Protein AF-A0A059F4Y9-F1 (afdb_monomer_lite)

Organism: NCBI:txid1288291

Structure (mmCIF, N/CA/C/O backbone):
data_AF-A0A059F4Y9-F1
#
_entry.id   AF-A0A059F4Y9-F1
#
loop_
_atom_site.group_PDB
_atom_site.id
_atom_site.type_symbol
_atom_site.label_atom_id
_atom_site.label_alt_id
_atom_site.label_comp_id
_atom_site.label_asym_id
_atom_site.label_entity_id
_atom_site.label_seq_id
_atom_site.pdbx_PDB_ins_code
_atom_site.Cartn_x
_atom_site.Cartn_y
_atom_site.Cartn_z
_atom_site.occupancy
_atom_site.B_iso_or_equiv
_atom_site.auth_seq_id
_atom_site.auth_comp_id
_atom_site.auth_asym_id
_atom_site.auth_atom_id
_atom_site.pdbx_PDB_model_num
ATOM 1 N N . MET A 1 1 ? -4.610 17.061 14.589 1.00 60.91 1 MET A N 1
ATOM 2 C CA . MET A 1 1 ? -5.124 16.563 13.295 1.00 60.91 1 MET A CA 1
ATOM 3 C C . MET A 1 1 ? -5.756 15.207 13.533 1.00 60.91 1 MET A C 1
ATOM 5 O O . MET A 1 1 ? -5.157 14.417 14.256 1.00 60.91 1 MET A O 1
ATOM 9 N N . ASP A 1 2 ? -6.929 14.941 12.962 1.00 84.44 2 ASP A N 1
ATOM 10 C CA . ASP A 1 2 ? -7.570 13.631 13.098 1.00 84.44 2 ASP A CA 1
ATOM 11 C C . ASP A 1 2 ? -6.689 12.531 12.478 1.00 84.44 2 ASP A C 1
ATOM 13 O O . ASP A 1 2 ? -6.184 12.725 11.365 1.00 84.44 2 ASP A O 1
ATOM 17 N N . PRO A 1 3 ? -6.507 11.369 13.144 1.00 85.88 3 PRO A N 1
ATOM 18 C CA . PRO A 1 3 ? -5.683 10.271 12.625 1.00 85.88 3 PRO A CA 1
ATOM 19 C C . PRO A 1 3 ? -6.089 9.831 11.215 1.00 85.88 3 PRO A C 1
ATOM 21 O O . PRO A 1 3 ? -5.249 9.441 10.412 1.00 85.88 3 PRO A O 1
ATOM 24 N N . PHE A 1 4 ? -7.374 9.955 10.886 1.00 88.44 4 PHE A N 1
ATOM 25 C CA . PHE A 1 4 ? -7.907 9.651 9.563 1.00 88.44 4 PHE A CA 1
ATOM 26 C C . PHE A 1 4 ? -7.429 10.628 8.476 1.00 88.44 4 PHE A C 1
ATOM 28 O O . PHE A 1 4 ? -7.087 10.208 7.374 1.00 88.44 4 PHE A O 1
ATOM 35 N N . SER A 1 5 ? -7.320 11.921 8.787 1.00 89.81 5 SER A N 1
ATOM 36 C CA . SER A 1 5 ? -6.781 12.917 7.852 1.00 89.81 5 SER A CA 1
ATOM 37 C C . SER A 1 5 ? -5.300 12.674 7.568 1.00 89.81 5 SER A C 1
ATOM 39 O O . SER A 1 5 ? -4.868 12.770 6.423 1.00 89.81 5 SER A O 1
ATOM 41 N N . ILE A 1 6 ? -4.532 12.285 8.591 1.00 92.00 6 ILE A N 1
ATOM 42 C CA . ILE A 1 6 ? -3.125 11.892 8.431 1.00 92.00 6 ILE A CA 1
ATOM 43 C C . ILE A 1 6 ? -3.023 10.614 7.583 1.00 92.00 6 ILE A C 1
ATOM 45 O O . ILE A 1 6 ? -2.211 10.557 6.663 1.00 92.00 6 ILE A O 1
ATOM 49 N N . PHE A 1 7 ? -3.890 9.625 7.821 1.00 93.06 7 PHE A N 1
ATOM 50 C CA . PHE A 1 7 ? -3.972 8.412 7.000 1.00 93.06 7 PHE A CA 1
ATOM 51 C C . PHE A 1 7 ? -4.243 8.718 5.518 1.00 93.06 7 PHE A C 1
ATOM 53 O O . PHE A 1 7 ? -3.606 8.117 4.653 1.00 93.06 7 PHE A O 1
ATOM 60 N N . ASN A 1 8 ? -5.130 9.671 5.211 1.00 93.00 8 ASN A N 1
ATOM 61 C CA . ASN A 1 8 ? -5.395 10.090 3.831 1.00 93.00 8 ASN A CA 1
ATOM 62 C C . ASN A 1 8 ? -4.144 10.678 3.162 1.00 93.00 8 ASN A C 1
ATOM 64 O O . ASN A 1 8 ? -3.842 10.333 2.022 1.00 93.00 8 ASN A O 1
ATOM 68 N N . ILE A 1 9 ? -3.391 11.519 3.879 1.00 93.94 9 ILE A N 1
ATOM 69 C CA . ILE A 1 9 ? -2.141 12.108 3.374 1.00 93.94 9 ILE A CA 1
ATOM 70 C C . ILE A 1 9 ? -1.097 11.015 3.115 1.00 93.94 9 ILE A C 1
ATOM 72 O O . ILE A 1 9 ? -0.477 11.003 2.053 1.00 93.94 9 ILE A O 1
ATOM 76 N N . ILE A 1 10 ? -0.931 10.072 4.048 1.00 93.81 10 ILE A N 1
ATOM 77 C CA . ILE A 1 10 ? 0.009 8.950 3.901 1.00 93.81 10 ILE A CA 1
ATOM 78 C C . ILE A 1 10 ? -0.393 8.059 2.716 1.00 93.81 10 ILE A C 1
ATOM 80 O O . ILE A 1 10 ? 0.448 7.739 1.877 1.00 93.81 10 ILE A O 1
ATOM 84 N N . SER A 1 11 ? -1.678 7.712 2.602 1.00 94.00 11 SER A N 1
ATOM 85 C CA . SER A 1 11 ? -2.202 6.877 1.511 1.00 94.00 11 SER A CA 1
ATOM 86 C C . SER A 1 11 ? -2.013 7.545 0.148 1.00 94.00 11 SER A C 1
ATOM 88 O O . SER A 1 11 ? -1.610 6.895 -0.817 1.00 94.00 11 SER A O 1
ATOM 90 N N . PHE A 1 12 ? -2.252 8.856 0.069 1.00 94.25 12 PHE A N 1
ATOM 91 C CA . PHE A 1 12 ? -2.003 9.636 -1.139 1.00 94.25 12 PHE A CA 1
ATOM 92 C C . PHE A 1 12 ? -0.513 9.659 -1.496 1.00 94.25 12 PHE A C 1
ATOM 94 O O . PHE A 1 12 ? -0.154 9.370 -2.637 1.00 94.25 12 PHE A O 1
ATOM 101 N N . ALA A 1 13 ? 0.362 9.932 -0.522 1.00 93.19 13 ALA A N 1
ATOM 102 C CA . ALA A 1 13 ? 1.808 9.929 -0.728 1.00 93.19 13 ALA A CA 1
ATOM 103 C C . ALA A 1 13 ? 2.308 8.564 -1.228 1.00 93.19 13 ALA A C 1
ATOM 105 O O . ALA A 1 13 ? 3.101 8.510 -2.166 1.00 93.19 13 ALA A O 1
ATOM 106 N N . LYS A 1 14 ? 1.789 7.459 -0.674 1.00 92.88 14 LYS A N 1
ATOM 107 C CA . LYS A 1 14 ? 2.097 6.088 -1.107 1.00 92.88 14 LYS A CA 1
ATOM 108 C C . LYS A 1 14 ? 1.789 5.881 -2.594 1.00 92.88 14 LYS A C 1
ATOM 110 O O . LYS A 1 14 ? 2.662 5.459 -3.353 1.00 92.88 14 LYS A O 1
ATOM 115 N N . ILE A 1 15 ? 0.566 6.211 -3.016 1.00 93.00 15 ILE A N 1
ATOM 116 C CA . ILE A 1 15 ? 0.116 6.057 -4.410 1.00 93.00 15 ILE A CA 1
ATOM 117 C C . ILE A 1 15 ? 0.906 6.982 -5.345 1.00 93.00 15 ILE A C 1
ATOM 119 O O . ILE A 1 15 ? 1.307 6.576 -6.438 1.00 93.00 15 ILE A O 1
ATOM 123 N N . PHE A 1 16 ? 1.177 8.213 -4.912 1.00 93.00 16 PHE A N 1
ATOM 124 C CA . PHE A 1 16 ? 1.958 9.176 -5.679 1.00 93.00 16 PHE A CA 1
ATOM 125 C C . PHE A 1 16 ? 3.392 8.686 -5.920 1.00 93.00 16 PHE A C 1
ATOM 127 O O . PHE A 1 16 ? 3.856 8.663 -7.062 1.00 93.00 16 PHE A O 1
ATOM 134 N N . CYS A 1 17 ? 4.079 8.223 -4.870 1.00 91.69 17 CYS A N 1
ATOM 135 C CA . CYS A 1 17 ? 5.423 7.658 -4.978 1.00 91.69 17 CYS A CA 1
ATOM 136 C C . CYS A 1 17 ? 5.456 6.438 -5.907 1.00 91.69 17 CYS A C 1
ATOM 138 O O . CYS A 1 17 ? 6.372 6.319 -6.723 1.00 91.69 17 CYS A O 1
ATOM 140 N N . TYR A 1 18 ? 4.446 5.565 -5.841 1.00 91.94 18 TYR A N 1
ATOM 141 C CA . TYR A 1 18 ? 4.369 4.416 -6.741 1.00 91.94 18 TYR A CA 1
ATOM 142 C C . TYR A 1 18 ? 4.144 4.822 -8.200 1.00 91.94 18 TYR A C 1
ATOM 144 O O . TYR A 1 18 ? 4.812 4.315 -9.096 1.00 91.94 18 TYR A O 1
ATOM 152 N N . THR A 1 19 ? 3.272 5.800 -8.449 1.00 92.25 19 THR A N 1
ATOM 153 C CA . THR A 1 19 ? 3.048 6.345 -9.798 1.00 92.25 19 THR A CA 1
ATOM 154 C C . THR A 1 19 ? 4.330 6.949 -10.380 1.00 92.25 19 THR A C 1
ATOM 156 O O . THR A 1 19 ? 4.624 6.765 -11.561 1.00 92.25 19 THR A O 1
ATOM 159 N N . MET A 1 20 ? 5.143 7.620 -9.556 1.00 90.75 20 MET A N 1
ATOM 160 C CA . MET A 1 20 ? 6.457 8.117 -9.978 1.00 90.75 20 MET A CA 1
ATOM 161 C C . MET A 1 20 ? 7.425 6.982 -10.329 1.00 90.75 20 MET A C 1
ATOM 163 O O . MET A 1 20 ? 8.147 7.087 -11.321 1.00 90.75 20 MET A O 1
ATOM 167 N N . HIS A 1 21 ? 7.412 5.882 -9.569 1.00 90.44 21 HIS A N 1
ATOM 168 C CA . HIS A 1 21 ? 8.179 4.682 -9.906 1.00 90.44 21 HIS A CA 1
ATOM 169 C C . HIS A 1 21 ? 7.732 4.077 -11.248 1.00 90.44 21 HIS A C 1
ATOM 171 O O . HIS A 1 21 ? 8.579 3.802 -12.094 1.00 90.44 21 HIS A O 1
ATOM 177 N N . ILE A 1 22 ? 6.423 3.946 -11.486 1.00 90.62 22 ILE A N 1
ATOM 178 C CA . ILE A 1 22 ? 5.869 3.466 -12.765 1.00 90.62 22 ILE A CA 1
ATOM 179 C C . ILE A 1 22 ? 6.325 4.358 -13.920 1.00 90.62 22 ILE A C 1
ATOM 181 O O . ILE A 1 22 ? 6.844 3.860 -14.917 1.00 90.62 22 ILE A O 1
ATOM 185 N N . LYS A 1 23 ? 6.197 5.682 -13.771 1.00 91.12 23 LYS A N 1
ATOM 186 C CA . LYS A 1 23 ? 6.627 6.648 -14.789 1.00 91.12 23 LYS A CA 1
ATOM 187 C C . LYS A 1 23 ? 8.110 6.487 -15.129 1.00 91.12 23 LYS A C 1
ATOM 189 O O . LYS A 1 23 ? 8.467 6.514 -16.306 1.00 91.12 23 LYS A O 1
ATOM 194 N N . ALA A 1 24 ? 8.965 6.310 -14.121 1.00 88.06 24 ALA A N 1
ATOM 195 C CA . ALA A 1 24 ? 10.393 6.078 -14.327 1.00 88.06 24 ALA A CA 1
ATOM 196 C C . ALA A 1 24 ? 10.656 4.761 -15.074 1.00 88.06 24 ALA A C 1
ATOM 198 O O . ALA A 1 24 ? 11.447 4.743 -16.016 1.00 88.06 24 ALA A O 1
ATOM 199 N N . THR A 1 25 ? 9.952 3.686 -14.712 1.00 87.62 25 THR A N 1
ATOM 200 C CA . THR A 1 25 ? 10.101 2.390 -15.380 1.00 87.62 25 THR A CA 1
ATOM 201 C C . THR A 1 25 ? 9.643 2.437 -16.838 1.00 87.62 25 THR A C 1
ATOM 203 O O . THR A 1 25 ? 10.388 2.002 -17.711 1.00 87.62 25 THR A O 1
ATOM 206 N N . ILE A 1 26 ? 8.482 3.027 -17.136 1.00 88.25 26 ILE A N 1
ATOM 207 C CA . ILE A 1 26 ? 7.994 3.175 -18.520 1.00 88.25 26 ILE A CA 1
ATOM 208 C C . ILE A 1 26 ? 8.956 4.042 -19.340 1.00 88.25 26 ILE A C 1
ATOM 210 O O . ILE A 1 26 ? 9.319 3.684 -20.459 1.00 88.25 26 ILE A O 1
ATOM 214 N N . SER A 1 27 ? 9.421 5.165 -18.777 1.00 87.81 27 SER A N 1
ATOM 215 C CA . SER A 1 27 ? 10.369 6.045 -19.467 1.00 87.81 27 SER A CA 1
ATOM 216 C C . SER A 1 27 ? 11.673 5.330 -19.812 1.00 87.81 27 SER A C 1
ATOM 218 O O . SER A 1 27 ? 12.254 5.622 -20.850 1.00 87.81 27 SER A O 1
ATOM 220 N N . TYR A 1 28 ? 12.140 4.404 -18.975 1.00 86.56 28 TYR A N 1
ATOM 221 C CA . TYR A 1 28 ? 13.337 3.618 -19.260 1.00 86.56 28 TYR A CA 1
ATOM 222 C C . TYR A 1 28 ? 13.165 2.700 -20.469 1.00 86.56 28 TYR A C 1
ATOM 224 O O . TYR A 1 28 ? 14.013 2.706 -21.358 1.00 86.56 28 TYR A O 1
ATOM 232 N N . TYR A 1 29 ? 12.065 1.947 -20.529 1.00 86.50 29 TYR A N 1
ATOM 233 C CA . TYR A 1 29 ? 11.780 1.078 -21.672 1.00 86.50 29 TYR A CA 1
ATOM 234 C C . TYR A 1 29 ? 11.628 1.892 -22.963 1.00 86.50 29 TYR A C 1
ATOM 236 O O . TYR A 1 29 ? 12.287 1.584 -23.958 1.00 86.50 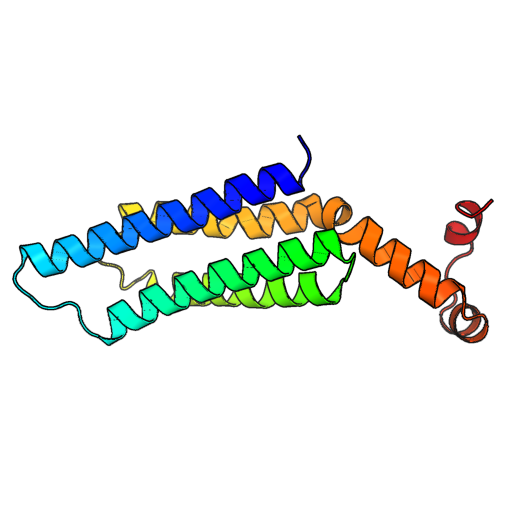29 TYR A O 1
ATOM 244 N N . ASN A 1 30 ? 10.893 3.008 -22.904 1.00 86.06 30 ASN A N 1
ATOM 245 C CA . ASN A 1 30 ? 10.735 3.918 -24.039 1.00 86.06 30 ASN A CA 1
ATOM 246 C C . ASN A 1 30 ? 12.070 4.513 -24.513 1.00 86.06 30 ASN A C 1
ATOM 248 O O . ASN A 1 30 ? 12.326 4.541 -25.713 1.00 86.06 30 ASN A O 1
ATOM 252 N N . ASN A 1 31 ? 12.939 4.951 -23.595 1.00 87.56 31 ASN A N 1
ATOM 253 C CA . ASN A 1 31 ? 14.247 5.521 -23.943 1.00 87.56 31 ASN A CA 1
ATOM 254 C C . ASN A 1 31 ? 15.191 4.488 -24.573 1.00 87.56 31 ASN A C 1
ATOM 256 O O . ASN A 1 31 ? 16.040 4.853 -25.381 1.00 87.56 31 ASN A O 1
ATOM 260 N N . ASN A 1 32 ? 15.031 3.210 -24.229 1.00 86.12 32 ASN A N 1
ATOM 261 C CA . ASN A 1 32 ? 15.779 2.115 -24.844 1.00 86.12 32 ASN A CA 1
ATOM 262 C C . ASN A 1 32 ? 15.142 1.620 -26.155 1.00 86.12 32 ASN A C 1
ATOM 264 O O . ASN A 1 32 ? 15.691 0.722 -26.788 1.00 86.12 32 ASN A O 1
ATOM 268 N N . GLY A 1 33 ? 13.990 2.170 -26.559 1.00 83.56 33 GLY A N 1
ATOM 269 C CA . GLY A 1 33 ? 13.251 1.739 -27.748 1.00 83.56 33 GLY A CA 1
ATOM 270 C C . GLY A 1 33 ? 12.643 0.337 -27.629 1.00 83.56 33 GLY A C 1
ATOM 271 O O . GLY A 1 33 ? 12.354 -0.288 -28.647 1.00 83.56 33 GLY A O 1
ATOM 272 N N . ILE A 1 34 ? 12.471 -0.175 -26.406 1.00 86.56 34 ILE A N 1
ATOM 273 C CA . ILE A 1 34 ? 11.935 -1.515 -26.137 1.00 86.56 34 ILE A CA 1
ATOM 274 C C . ILE A 1 34 ? 10.514 -1.365 -25.594 1.00 86.56 34 ILE A C 1
ATOM 276 O O . ILE A 1 34 ? 10.254 -0.511 -24.749 1.00 86.56 34 ILE A O 1
ATOM 280 N N . PHE A 1 35 ? 9.592 -2.217 -26.040 1.00 82.06 35 PHE A N 1
ATOM 281 C CA . PHE A 1 35 ? 8.264 -2.293 -25.436 1.00 82.06 35 PHE A CA 1
ATOM 282 C C . PHE A 1 35 ? 8.352 -2.778 -23.986 1.00 82.06 35 PHE A C 1
ATOM 284 O O . PHE A 1 35 ? 9.106 -3.702 -23.667 1.00 82.06 35 PHE A O 1
ATOM 291 N N . THR A 1 36 ? 7.554 -2.181 -23.105 1.00 82.06 36 THR A N 1
ATOM 292 C CA . THR A 1 36 ? 7.380 -2.687 -21.744 1.00 82.06 36 THR A CA 1
ATOM 293 C C . THR A 1 36 ? 6.860 -4.128 -21.797 1.00 82.06 36 THR A C 1
ATOM 295 O O . THR A 1 36 ? 5.922 -4.428 -22.542 1.00 82.06 36 THR A O 1
ATOM 298 N N . PRO A 1 37 ? 7.454 -5.068 -21.040 1.00 85.62 37 PRO A N 1
ATOM 299 C CA . PRO A 1 37 ? 6.915 -6.417 -20.964 1.00 85.62 37 PRO A CA 1
ATOM 300 C C . PRO A 1 37 ? 5.494 -6.385 -20.387 1.00 85.62 37 PRO A C 1
ATOM 302 O O . PRO A 1 37 ? 5.280 -5.834 -19.311 1.00 85.62 37 PRO A O 1
ATOM 305 N N . ILE A 1 38 ? 4.538 -7.042 -21.050 1.00 86.19 38 ILE A N 1
ATOM 306 C CA . ILE A 1 38 ? 3.108 -7.036 -20.668 1.00 86.19 38 ILE A CA 1
ATOM 307 C C . ILE A 1 38 ? 2.899 -7.429 -19.196 1.00 86.19 38 ILE A C 1
ATOM 309 O O . ILE A 1 38 ? 2.075 -6.842 -18.499 1.00 86.19 38 ILE A O 1
ATOM 313 N N . MET A 1 39 ? 3.673 -8.402 -18.704 1.00 87.06 39 MET A N 1
ATOM 314 C CA . MET A 1 39 ? 3.607 -8.843 -17.306 1.00 87.06 39 MET A CA 1
ATOM 315 C C . MET A 1 39 ? 4.007 -7.746 -16.312 1.00 87.06 39 MET A C 1
ATOM 317 O O . MET A 1 39 ? 3.449 -7.685 -15.221 1.00 87.06 39 MET A O 1
ATOM 321 N N . VAL A 1 40 ? 4.951 -6.877 -16.682 1.00 85.06 40 VAL A N 1
ATOM 322 C CA . VAL A 1 40 ? 5.396 -5.755 -15.844 1.00 85.06 40 VAL A CA 1
ATOM 323 C C . VAL A 1 40 ? 4.298 -4.698 -15.761 1.00 85.06 40 VAL A C 1
ATOM 325 O O . VAL A 1 40 ? 3.980 -4.241 -14.666 1.00 85.06 40 VAL A O 1
ATOM 328 N N . ASP A 1 41 ? 3.665 -4.368 -16.888 1.00 85.94 41 ASP A N 1
ATOM 329 C CA . ASP A 1 41 ? 2.564 -3.402 -16.915 1.00 85.94 41 ASP A CA 1
ATOM 330 C C . ASP A 1 41 ? 1.361 -3.911 -16.115 1.00 85.94 41 ASP A C 1
ATOM 332 O O . ASP A 1 41 ? 0.834 -3.199 -15.258 1.00 85.94 41 ASP A O 1
ATOM 336 N N . TYR A 1 42 ? 0.961 -5.169 -16.331 1.00 89.38 42 TYR A N 1
ATOM 337 C CA . TYR A 1 42 ? -0.149 -5.779 -15.598 1.00 89.38 42 TYR A CA 1
ATOM 338 C C . TYR A 1 42 ? 0.089 -5.756 -14.085 1.00 89.38 42 TYR A C 1
ATOM 340 O O . TYR A 1 42 ? -0.801 -5.397 -13.315 1.00 89.38 42 TYR A O 1
ATOM 348 N N . ASP A 1 43 ? 1.309 -6.074 -13.657 1.00 87.62 43 ASP A N 1
ATOM 349 C CA . ASP A 1 43 ? 1.689 -6.053 -12.251 1.00 87.62 43 ASP A CA 1
ATOM 350 C C . ASP A 1 43 ? 1.659 -4.641 -11.638 1.00 87.62 43 ASP A C 1
ATOM 352 O O . ASP A 1 43 ? 1.186 -4.454 -10.514 1.00 87.62 43 ASP A O 1
ATOM 356 N N . MET A 1 44 ? 2.100 -3.621 -12.380 1.00 89.94 44 MET A N 1
ATOM 357 C CA . MET A 1 44 ? 2.002 -2.224 -11.942 1.00 89.94 44 MET A CA 1
ATOM 358 C C . MET A 1 44 ? 0.546 -1.798 -11.723 1.00 89.94 44 MET A C 1
ATOM 360 O O . MET A 1 44 ? 0.217 -1.227 -10.677 1.00 89.94 44 MET A O 1
ATOM 364 N N . TYR A 1 45 ? -0.345 -2.113 -12.667 1.00 90.94 45 TYR A N 1
ATOM 365 C CA . TYR A 1 45 ? -1.773 -1.813 -12.537 1.00 90.94 45 TYR A CA 1
ATOM 366 C C . TYR A 1 45 ? -2.426 -2.576 -11.383 1.00 90.94 45 TYR A C 1
ATOM 368 O O . TYR A 1 45 ? -3.219 -2.007 -10.631 1.00 90.94 45 TYR A O 1
ATOM 376 N N . LEU A 1 46 ? -2.066 -3.845 -11.204 1.00 92.06 46 LEU A N 1
ATOM 377 C CA . LEU A 1 46 ? -2.610 -4.700 -10.156 1.00 92.06 46 LEU A CA 1
ATOM 378 C C . 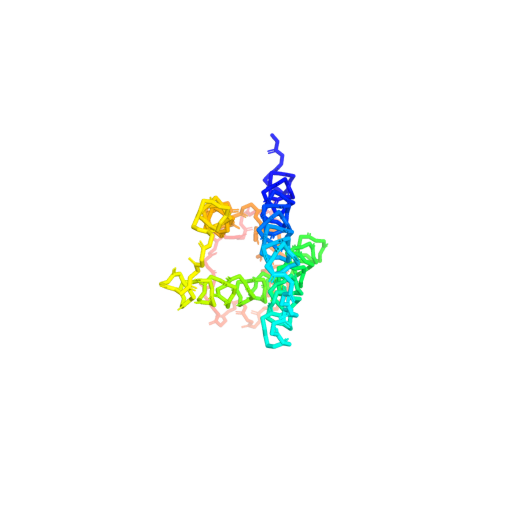LEU A 1 46 ? -2.187 -4.227 -8.753 1.00 92.06 46 LEU A C 1
ATOM 380 O O . LEU A 1 46 ? -3.013 -4.196 -7.840 1.00 92.06 46 LEU A O 1
ATOM 384 N N . ASN A 1 47 ? -0.950 -3.749 -8.584 1.00 91.50 47 ASN A N 1
ATOM 385 C CA . ASN A 1 47 ? -0.512 -3.134 -7.326 1.00 91.50 47 ASN A CA 1
ATOM 386 C C . ASN A 1 47 ? -1.224 -1.802 -7.041 1.00 91.50 47 ASN A C 1
ATOM 388 O O . ASN A 1 47 ? -1.617 -1.561 -5.897 1.00 91.50 47 ASN A O 1
ATOM 392 N N . ILE A 1 48 ? -1.442 -0.950 -8.053 1.00 93.00 48 ILE A N 1
ATOM 393 C CA . ILE A 1 48 ? -2.278 0.256 -7.896 1.00 93.00 48 ILE A CA 1
ATOM 394 C C . ILE A 1 48 ? -3.681 -0.136 -7.429 1.00 93.00 48 ILE A C 1
ATOM 396 O O . ILE A 1 48 ? -4.190 0.435 -6.464 1.00 93.00 48 ILE A O 1
ATOM 400 N N . PHE A 1 49 ? -4.288 -1.127 -8.083 1.00 93.94 49 PHE A N 1
ATOM 401 C CA . PHE A 1 49 ? -5.622 -1.605 -7.744 1.00 93.94 49 PHE A CA 1
ATOM 402 C C . PHE A 1 49 ? -5.703 -2.057 -6.281 1.00 93.94 49 PHE A C 1
ATOM 404 O O . PHE A 1 49 ? -6.582 -1.592 -5.561 1.00 93.94 49 PHE A O 1
ATOM 411 N N . PHE A 1 50 ? -4.753 -2.867 -5.803 1.00 93.50 50 PHE A N 1
ATOM 412 C CA . PHE A 1 50 ? -4.715 -3.296 -4.399 1.00 93.50 50 PHE A CA 1
ATOM 413 C C . PHE A 1 50 ? -4.537 -2.150 -3.402 1.00 93.50 50 PHE A C 1
ATOM 415 O O . PHE A 1 50 ? -5.142 -2.162 -2.328 1.00 93.50 50 PHE A O 1
ATOM 422 N N . MET A 1 51 ? -3.745 -1.132 -3.745 1.00 93.56 51 MET A N 1
ATOM 423 C CA . MET A 1 51 ? -3.606 0.053 -2.898 1.00 93.56 51 MET A CA 1
ATOM 424 C C . MET A 1 51 ? -4.912 0.846 -2.803 1.00 93.56 51 MET A C 1
ATOM 426 O O . MET A 1 51 ? -5.284 1.268 -1.705 1.00 93.56 51 MET A O 1
ATOM 430 N N . PHE A 1 52 ? -5.626 1.015 -3.919 1.00 94.38 52 PHE A N 1
ATOM 431 C CA . PHE A 1 52 ? -6.924 1.689 -3.941 1.00 94.38 52 PHE A CA 1
ATOM 432 C C . PHE A 1 52 ? -8.012 0.888 -3.229 1.00 94.38 52 PHE A C 1
ATOM 434 O O . PHE A 1 52 ? -8.772 1.468 -2.455 1.00 94.38 52 PHE A O 1
ATOM 441 N N . THR A 1 53 ? -8.092 -0.428 -3.435 1.00 94.88 53 THR A N 1
ATOM 442 C CA . THR A 1 53 ? -9.082 -1.258 -2.736 1.00 94.88 53 THR A CA 1
ATOM 443 C C . THR A 1 53 ? -8.837 -1.250 -1.234 1.00 94.88 53 THR A C 1
ATOM 445 O O . THR 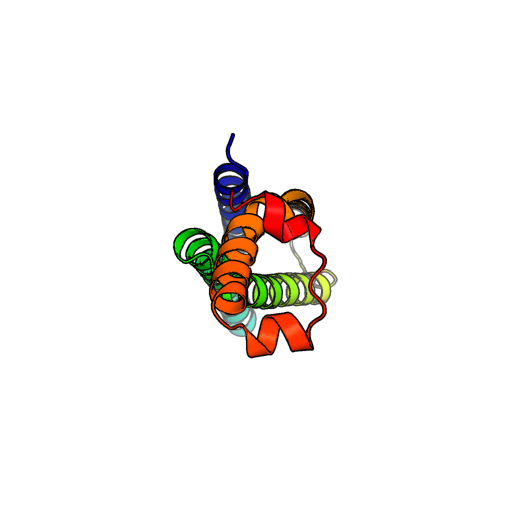A 1 53 ? -9.783 -1.045 -0.475 1.00 94.88 53 THR A O 1
ATOM 448 N N . GLY A 1 54 ? -7.580 -1.373 -0.792 1.00 93.62 54 GLY A N 1
ATOM 449 C CA . GLY A 1 54 ? -7.210 -1.215 0.614 1.00 93.62 54 GLY A CA 1
ATOM 450 C C . GLY A 1 54 ? -7.691 0.126 1.174 1.00 93.62 54 GLY A C 1
ATOM 451 O O . GLY A 1 54 ? -8.418 0.158 2.169 1.00 93.62 54 GLY A O 1
ATOM 452 N N . TYR A 1 55 ? -7.375 1.229 0.493 1.00 94.31 55 TYR A N 1
ATOM 453 C CA . TYR A 1 55 ? -7.831 2.566 0.880 1.00 94.31 55 TYR A CA 1
ATOM 454 C C . TYR A 1 55 ? -9.362 2.660 1.011 1.00 94.31 55 TYR A C 1
ATOM 456 O O . TYR A 1 55 ? -9.866 3.115 2.039 1.00 94.31 55 TYR A O 1
ATOM 464 N N . ILE A 1 56 ? -10.111 2.158 0.022 1.00 94.31 56 ILE A N 1
ATOM 465 C CA . ILE A 1 56 ? -11.583 2.140 0.032 1.00 94.31 56 ILE A CA 1
ATOM 466 C C . ILE A 1 56 ? -12.122 1.344 1.226 1.00 94.31 56 ILE A C 1
ATOM 468 O O . ILE A 1 56 ? -13.070 1.783 1.877 1.00 94.31 56 ILE A O 1
ATOM 472 N N . PHE A 1 57 ? -11.526 0.197 1.562 1.00 94.06 57 PHE A N 1
ATOM 473 C CA . PHE A 1 57 ? -11.941 -0.570 2.738 1.00 94.06 57 PHE A CA 1
ATOM 474 C C . PHE A 1 57 ? -11.693 0.188 4.041 1.00 94.06 57 PHE A C 1
ATOM 476 O O . PHE A 1 57 ? -12.554 0.175 4.922 1.00 94.06 57 PHE A O 1
ATOM 483 N N . MET A 1 58 ? -10.581 0.913 4.156 1.00 91.38 58 MET A N 1
ATOM 484 C CA . MET A 1 58 ? -10.324 1.739 5.335 1.00 91.38 58 MET A CA 1
ATOM 485 C C . MET A 1 58 ? -11.317 2.906 5.448 1.00 91.38 58 MET A C 1
ATOM 487 O O . MET A 1 58 ? -11.865 3.146 6.528 1.00 91.38 58 MET A O 1
ATOM 491 N N . LEU A 1 59 ? -11.625 3.581 4.333 1.00 91.44 59 LEU A N 1
ATOM 492 C CA . LEU A 1 59 ? -12.669 4.610 4.276 1.00 91.44 59 LEU A CA 1
ATOM 493 C C . LEU A 1 59 ? -14.030 4.052 4.706 1.00 91.44 59 LEU A C 1
ATOM 495 O O . LEU A 1 59 ? -14.690 4.607 5.585 1.00 91.44 59 LEU A O 1
ATOM 499 N N . ASN A 1 60 ? -14.431 2.922 4.123 1.00 89.88 60 ASN A N 1
ATOM 500 C CA . ASN A 1 60 ? -15.696 2.273 4.443 1.00 89.88 60 ASN A CA 1
ATOM 501 C C . ASN A 1 60 ? -15.745 1.843 5.907 1.00 89.88 60 ASN A C 1
ATOM 503 O O . ASN A 1 60 ? -16.786 1.984 6.545 1.00 89.88 60 ASN A O 1
ATOM 507 N N . SER A 1 61 ? -14.638 1.362 6.475 1.00 87.81 61 SER A N 1
ATOM 508 C CA . SER A 1 61 ? -14.577 1.049 7.901 1.00 87.81 61 SER A CA 1
ATOM 509 C C . SER A 1 61 ? -14.824 2.273 8.774 1.00 87.81 61 SER A C 1
ATOM 511 O O . SER A 1 61 ? -15.495 2.160 9.800 1.00 87.81 61 SER A O 1
ATOM 513 N N . TYR A 1 62 ? -14.268 3.422 8.396 1.00 85.62 62 TYR A N 1
ATOM 514 C CA . TYR A 1 62 ? -14.430 4.656 9.151 1.00 85.62 62 TYR A CA 1
ATOM 515 C C . TYR A 1 62 ? -15.868 5.184 9.079 1.00 85.62 62 TYR A C 1
ATOM 517 O O . TYR A 1 62 ? -16.417 5.590 10.099 1.00 85.62 62 TYR A O 1
ATOM 525 N N . LEU A 1 63 ? -16.499 5.117 7.903 1.00 86.38 63 LEU A N 1
ATOM 526 C CA . LEU A 1 63 ? -17.872 5.588 7.688 1.00 86.38 63 LEU A CA 1
ATOM 527 C C . LEU A 1 63 ? -18.928 4.668 8.317 1.00 86.38 63 LEU A C 1
ATOM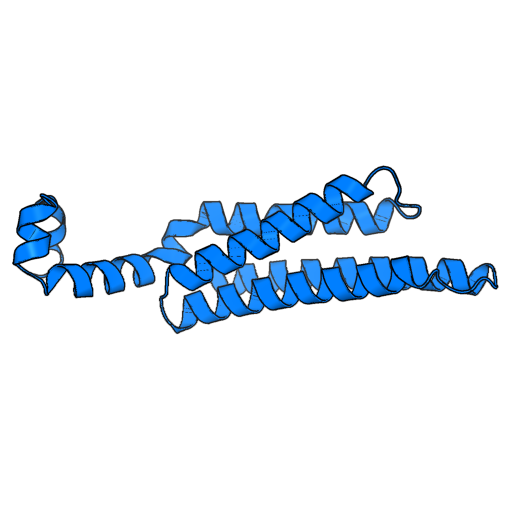 529 O O . LEU A 1 63 ? -19.884 5.142 8.924 1.00 86.38 63 LEU A O 1
ATOM 533 N N . THR A 1 64 ? -18.765 3.351 8.172 1.00 84.94 64 THR A N 1
ATOM 534 C CA . THR A 1 64 ? -19.762 2.354 8.611 1.00 84.94 64 THR A CA 1
ATOM 535 C C . THR A 1 64 ? -19.505 1.801 10.010 1.00 84.94 64 THR A C 1
ATOM 537 O O . THR A 1 64 ? -20.320 1.036 10.525 1.00 84.94 64 THR A O 1
ATOM 540 N N . TYR A 1 65 ? -18.374 2.157 10.626 1.00 81.19 65 TYR A N 1
ATOM 541 C CA . TYR A 1 65 ? -17.917 1.603 11.901 1.00 81.19 65 TYR A CA 1
ATOM 542 C C . TYR A 1 65 ? -17.899 0.064 11.900 1.00 81.19 65 TYR A C 1
ATOM 544 O O . TYR A 1 65 ? -18.312 -0.585 12.860 1.00 81.19 65 TYR A O 1
ATOM 552 N N . SER A 1 66 ? -17.422 -0.536 10.807 1.00 78.06 66 SER A N 1
ATOM 553 C CA . SER A 1 66 ? -17.408 -1.989 10.618 1.00 78.06 66 SER A CA 1
ATOM 554 C C . SER A 1 66 ? -16.004 -2.576 10.746 1.00 78.06 66 SER A C 1
ATOM 556 O O . SER A 1 66 ? -15.140 -2.346 9.904 1.00 78.06 66 SER A O 1
ATOM 558 N N . TYR A 1 67 ? -15.795 -3.425 11.757 1.00 79.50 67 TYR A N 1
ATOM 559 C CA . TYR A 1 67 ? -14.522 -4.129 11.973 1.00 79.50 67 TYR A CA 1
ATOM 560 C C . TYR A 1 67 ? -14.113 -5.022 10.787 1.00 79.50 67 TYR A C 1
ATOM 562 O O . TYR A 1 67 ? -12.929 -5.205 10.516 1.00 79.50 67 TYR A O 1
ATOM 570 N N . TYR A 1 68 ? -15.092 -5.552 10.049 1.00 85.62 68 TYR A N 1
ATOM 571 C CA . TYR A 1 68 ? -14.844 -6.391 8.877 1.00 85.62 68 TYR A CA 1
ATOM 572 C C . TYR A 1 68 ? -14.063 -5.645 7.785 1.00 85.62 68 TYR A C 1
ATOM 574 O O . TYR A 1 68 ? -13.193 -6.216 7.135 1.00 85.62 68 TYR A O 1
ATOM 582 N N . HIS A 1 69 ? -14.324 -4.350 7.609 1.00 88.31 69 HIS A N 1
ATOM 583 C CA . HIS A 1 69 ? -13.651 -3.546 6.591 1.00 88.31 69 HIS A CA 1
ATOM 584 C C . HIS A 1 69 ? -12.198 -3.219 6.974 1.00 88.31 69 HIS A C 1
ATOM 586 O O . HIS A 1 69 ? -11.335 -3.220 6.101 1.00 88.31 69 HIS A O 1
ATOM 592 N N . ILE A 1 70 ? -11.889 -3.060 8.268 1.00 87.75 70 ILE A N 1
ATOM 593 C CA . ILE A 1 70 ? -10.497 -2.990 8.757 1.00 87.75 70 ILE A CA 1
ATOM 594 C C . ILE A 1 70 ? -9.730 -4.286 8.461 1.00 87.75 70 ILE A C 1
ATOM 596 O O . ILE A 1 70 ? -8.574 -4.228 8.048 1.00 87.75 70 ILE A O 1
ATOM 600 N N . LEU A 1 71 ? -10.353 -5.456 8.642 1.00 88.81 71 LEU A N 1
ATOM 601 C CA . LEU A 1 71 ? -9.699 -6.729 8.317 1.00 88.81 71 LEU A CA 1
ATOM 602 C C . LEU A 1 71 ? -9.383 -6.834 6.823 1.00 88.81 71 LEU A C 1
ATOM 604 O O . LEU A 1 71 ? -8.270 -7.205 6.461 1.00 88.81 71 LEU A O 1
ATOM 608 N N . LEU A 1 72 ? -10.333 -6.462 5.959 1.00 93.00 72 LEU A N 1
ATOM 609 C CA . LEU A 1 72 ? -10.104 -6.441 4.513 1.00 93.00 72 LEU A CA 1
ATOM 610 C C . LEU A 1 72 ? -8.981 -5.471 4.132 1.00 93.00 72 LEU A C 1
ATOM 612 O O . LEU A 1 72 ? -8.110 -5.841 3.348 1.00 93.00 72 LEU A O 1
ATOM 616 N N . TYR A 1 73 ? -8.943 -4.276 4.730 1.00 94.12 73 TYR A N 1
ATOM 617 C CA . TYR A 1 73 ? -7.826 -3.342 4.565 1.00 94.12 73 TYR A CA 1
ATOM 618 C C . TYR A 1 73 ? -6.474 -4.010 4.868 1.00 94.12 73 TYR A C 1
ATOM 620 O O . TYR A 1 73 ? -5.568 -3.956 4.036 1.00 94.12 73 TYR A O 1
ATOM 628 N N . LEU A 1 74 ? -6.351 -4.693 6.013 1.00 91.19 74 LEU A N 1
ATOM 629 C CA . LEU A 1 74 ? -5.108 -5.365 6.402 1.00 91.19 74 LEU A CA 1
ATOM 630 C C . LEU A 1 74 ? -4.689 -6.438 5.391 1.00 91.19 74 LEU A C 1
ATOM 632 O O . LEU A 1 74 ? -3.510 -6.517 5.058 1.00 91.19 74 LEU A O 1
ATOM 636 N N . VAL A 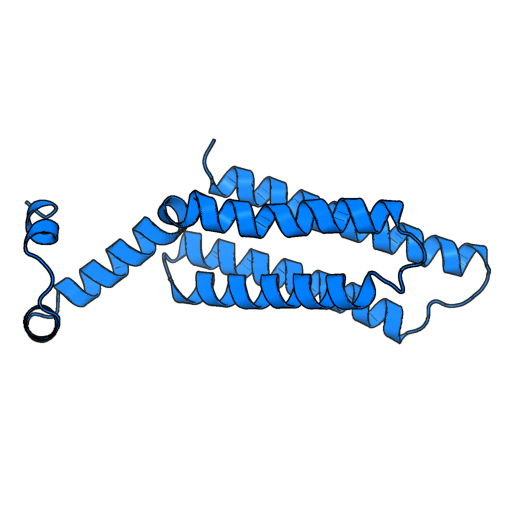1 75 ? -5.634 -7.219 4.856 1.00 94.00 75 VAL A N 1
ATOM 637 C CA . VAL A 1 75 ? -5.346 -8.235 3.828 1.00 94.00 75 VAL A CA 1
ATOM 638 C C . VAL A 1 75 ? -4.729 -7.598 2.582 1.00 94.00 75 VAL A C 1
ATOM 640 O O . VAL A 1 75 ? -3.689 -8.057 2.111 1.00 94.00 75 VAL A O 1
ATOM 643 N N . PHE A 1 76 ? -5.318 -6.515 2.066 1.00 93.50 76 PHE A N 1
ATOM 644 C CA . PHE A 1 76 ? -4.790 -5.837 0.877 1.00 93.50 76 PHE A CA 1
ATOM 645 C C . PHE A 1 76 ? -3.434 -5.173 1.130 1.00 93.50 76 PHE A C 1
ATOM 647 O O . PHE A 1 76 ? -2.552 -5.235 0.270 1.00 93.50 76 PHE A O 1
ATOM 654 N N . VAL A 1 77 ? -3.228 -4.581 2.309 1.00 92.31 77 VAL A N 1
ATOM 655 C CA . VAL A 1 77 ? -1.945 -3.953 2.656 1.00 92.31 77 VAL A CA 1
ATOM 656 C C . VAL A 1 77 ? -0.837 -4.986 2.827 1.00 92.31 77 VAL A C 1
ATOM 658 O O . VAL A 1 77 ? 0.246 -4.797 2.277 1.00 92.31 77 VAL A O 1
ATOM 661 N N . VAL A 1 78 ? -1.100 -6.100 3.515 1.00 92.00 78 VAL A N 1
ATOM 662 C CA . VAL A 1 78 ? -0.127 -7.193 3.653 1.00 92.00 78 VAL A CA 1
ATOM 663 C C . VAL A 1 78 ? 0.205 -7.788 2.288 1.00 92.00 78 VAL A C 1
ATOM 665 O O . VAL A 1 78 ? 1.380 -7.958 1.981 1.00 92.00 78 VAL A O 1
ATOM 668 N N . ASN A 1 79 ? -0.796 -8.030 1.436 1.00 91.56 79 ASN A N 1
ATOM 669 C CA . ASN A 1 79 ? -0.565 -8.530 0.081 1.00 91.56 79 ASN A CA 1
ATOM 670 C C . ASN A 1 79 ? 0.325 -7.577 -0.736 1.00 91.56 79 ASN A C 1
ATOM 672 O O . ASN A 1 79 ? 1.276 -8.000 -1.389 1.00 91.56 79 ASN A O 1
ATOM 676 N N . THR A 1 80 ? 0.062 -6.271 -0.634 1.00 89.44 80 THR A N 1
ATOM 677 C CA . THR A 1 80 ? 0.876 -5.236 -1.282 1.00 89.44 80 THR A CA 1
ATOM 678 C C . THR A 1 80 ? 2.319 -5.276 -0.767 1.00 89.44 80 THR A C 1
ATOM 680 O O . THR A 1 80 ? 3.248 -5.337 -1.566 1.00 89.44 80 THR A O 1
ATOM 683 N N . LEU A 1 81 ? 2.530 -5.326 0.553 1.00 90.81 81 LEU A N 1
ATOM 684 C CA . LEU A 1 81 ? 3.870 -5.403 1.146 1.00 90.81 81 LEU A CA 1
ATOM 685 C C . LEU A 1 81 ? 4.630 -6.669 0.738 1.00 90.81 81 LEU A C 1
ATOM 687 O O . LEU A 1 81 ? 5.797 -6.579 0.367 1.00 90.81 81 LEU A O 1
ATOM 691 N N . VAL A 1 82 ? 3.979 -7.834 0.769 1.00 90.31 82 VAL A N 1
ATOM 692 C CA . VAL A 1 82 ? 4.591 -9.110 0.369 1.00 90.31 82 VAL A CA 1
ATOM 693 C C . VAL A 1 82 ? 5.019 -9.062 -1.096 1.00 90.31 82 VAL A C 1
ATOM 695 O O . VAL A 1 82 ? 6.160 -9.403 -1.405 1.00 90.31 82 VAL A O 1
ATOM 698 N N . ASN A 1 83 ? 4.157 -8.566 -1.988 1.00 86.62 83 ASN A N 1
ATOM 699 C CA . ASN A 1 83 ? 4.477 -8.427 -3.411 1.00 86.62 83 ASN A CA 1
ATOM 700 C C . ASN A 1 83 ? 5.671 -7.501 -3.659 1.00 86.62 83 ASN A C 1
ATOM 702 O O . ASN A 1 83 ? 6.513 -7.784 -4.512 1.00 86.62 83 ASN A O 1
ATOM 706 N N . ILE A 1 84 ? 5.752 -6.396 -2.919 1.00 86.69 84 ILE A N 1
ATOM 707 C CA . ILE A 1 84 ? 6.836 -5.419 -3.038 1.00 86.69 84 ILE A CA 1
ATOM 708 C C . ILE A 1 84 ? 8.156 -6.004 -2.531 1.00 86.69 84 ILE A C 1
ATOM 710 O O . ILE A 1 84 ? 9.180 -5.881 -3.202 1.00 86.69 84 ILE A O 1
ATOM 714 N N . LEU A 1 85 ? 8.135 -6.670 -1.373 1.00 86.38 85 LEU A N 1
ATOM 715 C CA . LEU A 1 85 ? 9.317 -7.302 -0.785 1.00 86.38 85 LEU A CA 1
ATOM 716 C C . LEU A 1 85 ? 9.848 -8.436 -1.665 1.00 86.38 85 LEU A C 1
ATOM 718 O O . LEU A 1 85 ? 11.054 -8.514 -1.883 1.00 86.38 85 LEU A O 1
ATOM 722 N N . ALA A 1 86 ? 8.963 -9.257 -2.237 1.00 85.56 86 ALA A N 1
ATOM 723 C CA . ALA A 1 86 ? 9.345 -10.334 -3.150 1.00 85.56 86 ALA A CA 1
ATOM 724 C C . ALA A 1 86 ? 10.063 -9.820 -4.410 1.00 85.56 86 ALA A C 1
ATOM 726 O O . ALA A 1 86 ? 10.921 -10.502 -4.966 1.00 85.56 86 ALA A O 1
ATOM 727 N N . LYS A 1 87 ? 9.733 -8.603 -4.856 1.00 80.62 87 LYS A N 1
ATOM 728 C CA . LYS A 1 87 ? 10.308 -7.992 -6.061 1.00 80.62 87 LYS A CA 1
ATOM 729 C C . LYS A 1 87 ? 11.529 -7.133 -5.786 1.00 80.62 87 LYS A C 1
ATOM 731 O O . LYS A 1 87 ? 12.223 -6.793 -6.736 1.00 80.62 87 LYS A O 1
ATOM 736 N N . PHE A 1 88 ? 11.818 -6.809 -4.525 1.00 80.69 88 PHE A N 1
ATOM 737 C CA . PHE A 1 88 ? 12.871 -5.866 -4.146 1.00 80.69 88 PHE A CA 1
ATOM 738 C C . PHE A 1 88 ? 14.231 -6.185 -4.777 1.00 80.69 88 PHE A C 1
ATOM 740 O O . PHE A 1 88 ? 14.892 -5.284 -5.289 1.00 80.69 88 PHE A O 1
ATOM 747 N N . SER A 1 89 ? 14.606 -7.465 -4.827 1.00 76.81 89 SER A N 1
ATOM 748 C CA . SER A 1 89 ? 15.867 -7.931 -5.419 1.00 76.81 89 SER A CA 1
ATOM 749 C C . SER A 1 89 ? 15.946 -7.797 -6.945 1.00 76.81 89 SER A C 1
ATOM 751 O O . SER A 1 89 ? 17.036 -7.893 -7.498 1.00 76.81 89 SER A O 1
ATOM 753 N N . PHE A 1 90 ? 14.820 -7.577 -7.628 1.00 77.25 90 PHE A N 1
ATOM 754 C CA . PHE A 1 90 ? 14.709 -7.577 -9.090 1.00 77.25 90 PHE A CA 1
ATOM 755 C C . PHE A 1 90 ? 14.382 -6.193 -9.674 1.00 77.25 90 PHE A C 1
ATOM 757 O O . PHE A 1 90 ? 14.116 -6.071 -10.870 1.00 77.25 90 PHE A O 1
ATOM 764 N N . VAL A 1 91 ? 14.369 -5.135 -8.854 1.00 75.50 91 VAL A N 1
ATOM 765 C CA . VAL A 1 91 ? 13.988 -3.792 -9.311 1.00 75.50 91 VAL A CA 1
ATOM 766 C C . VAL A 1 91 ? 15.179 -3.022 -9.881 1.00 75.50 91 VAL A C 1
ATOM 768 O O . VAL A 1 91 ? 16.115 -2.674 -9.167 1.00 75.50 91 VAL A O 1
ATOM 771 N N . ASN A 1 92 ? 15.074 -2.642 -11.156 1.00 64.50 92 ASN A N 1
ATOM 772 C CA . ASN A 1 92 ? 16.090 -1.853 -11.866 1.00 64.50 92 ASN A CA 1
ATOM 773 C C . ASN A 1 92 ? 16.235 -0.408 -11.331 1.00 64.50 92 ASN A C 1
ATOM 775 O O . ASN A 1 92 ? 17.316 0.172 -11.393 1.00 64.50 92 ASN A O 1
ATOM 779 N N . PHE A 1 93 ? 15.167 0.181 -10.774 1.00 66.81 93 PHE A N 1
ATOM 780 C CA . PHE A 1 93 ? 15.142 1.560 -10.256 1.00 66.81 93 PHE A CA 1
ATOM 781 C C . PHE A 1 93 ? 14.941 1.623 -8.746 1.00 66.81 93 PHE A C 1
ATOM 783 O O . PHE A 1 93 ? 13.866 1.965 -8.246 1.00 66.81 93 PHE A O 1
ATOM 790 N N . THR A 1 94 ? 16.013 1.340 -8.015 1.00 73.25 94 THR A N 1
ATOM 791 C CA . THR A 1 94 ? 15.982 1.248 -6.553 1.00 73.25 94 THR A CA 1
ATOM 792 C C . THR A 1 94 ? 15.580 2.557 -5.875 1.00 73.25 94 THR A C 1
ATOM 794 O O . THR A 1 94 ? 14.807 2.504 -4.934 1.00 73.25 94 THR A O 1
ATOM 797 N N . LYS A 1 95 ? 15.998 3.736 -6.365 1.00 77.69 95 LYS A N 1
ATOM 798 C CA . LYS A 1 95 ? 15.741 5.031 -5.691 1.00 77.69 95 LYS A CA 1
ATOM 799 C C . LYS A 1 95 ? 14.254 5.366 -5.508 1.00 77.69 95 LYS A C 1
ATOM 801 O O . LYS A 1 95 ? 13.838 5.742 -4.419 1.00 77.69 95 LYS A O 1
ATOM 806 N N . TYR A 1 96 ? 13.448 5.255 -6.563 1.00 77.56 96 TYR A N 1
ATOM 807 C CA . TYR A 1 96 ? 12.010 5.553 -6.471 1.00 77.56 96 TYR A CA 1
ATOM 808 C C . TYR A 1 96 ? 11.248 4.430 -5.763 1.00 77.56 96 TYR A C 1
ATOM 810 O O . TYR A 1 96 ? 10.286 4.686 -5.040 1.00 77.56 96 TYR A O 1
ATOM 818 N N . PHE A 1 97 ? 11.713 3.192 -5.931 1.00 83.38 97 PHE A N 1
ATOM 819 C CA . PHE A 1 97 ? 11.117 2.022 -5.303 1.00 83.38 97 PHE A CA 1
ATOM 820 C C . PHE A 1 97 ? 11.359 1.976 -3.787 1.00 83.38 97 PHE A C 1
ATOM 822 O O . PHE A 1 97 ? 10.448 1.641 -3.037 1.00 83.38 97 PHE A O 1
ATOM 829 N N . THR A 1 98 ? 12.539 2.381 -3.308 1.00 84.31 98 THR A N 1
ATOM 830 C CA . THR A 1 98 ? 12.851 2.451 -1.872 1.00 84.31 98 THR A CA 1
ATOM 831 C C . THR A 1 98 ? 12.039 3.528 -1.169 1.00 84.31 98 THR A C 1
ATOM 833 O O . THR A 1 98 ? 11.497 3.264 -0.099 1.00 84.31 98 THR A O 1
ATOM 836 N N . ILE A 1 99 ? 11.880 4.711 -1.777 1.00 86.06 99 ILE A N 1
ATOM 837 C CA . ILE A 1 99 ? 11.006 5.766 -1.236 1.00 86.06 99 ILE A CA 1
ATOM 838 C C . ILE A 1 99 ? 9.576 5.237 -1.101 1.00 86.06 99 ILE A C 1
ATOM 840 O O . ILE A 1 99 ? 8.955 5.388 -0.050 1.00 86.06 99 ILE A O 1
ATOM 844 N N . PHE A 1 100 ? 9.073 4.568 -2.140 1.00 88.81 100 PHE A N 1
ATOM 845 C CA . PHE A 1 100 ? 7.759 3.942 -2.102 1.00 88.81 100 PHE A CA 1
ATOM 846 C C . PHE A 1 100 ? 7.639 2.891 -0.989 1.00 88.81 100 PHE A C 1
ATOM 848 O O . PHE A 1 100 ? 6.675 2.947 -0.231 1.00 88.81 100 PHE A O 1
ATOM 855 N N . ILE A 1 101 ? 8.614 1.989 -0.834 1.00 89.81 101 ILE A N 1
ATOM 856 C CA . ILE A 1 101 ? 8.627 0.981 0.240 1.00 89.81 101 ILE A CA 1
ATOM 857 C C . ILE A 1 101 ? 8.548 1.627 1.616 1.00 89.81 101 ILE A C 1
ATOM 859 O O . ILE A 1 101 ? 7.753 1.193 2.447 1.00 89.81 101 ILE A O 1
ATOM 863 N N . CYS A 1 102 ? 9.345 2.668 1.859 1.00 89.38 102 CYS A N 1
ATOM 864 C CA . CYS A 1 102 ? 9.342 3.366 3.138 1.00 89.38 102 CYS A CA 1
ATOM 865 C C . CYS A 1 102 ? 7.947 3.914 3.456 1.00 89.38 102 CYS A C 1
ATOM 867 O O . CYS A 1 102 ? 7.426 3.680 4.545 1.00 89.38 102 CYS A O 1
ATOM 869 N N . VAL A 1 103 ? 7.303 4.582 2.494 1.00 90.75 103 VAL A N 1
ATOM 870 C CA . VAL A 1 103 ? 5.948 5.123 2.682 1.00 90.75 103 VAL A CA 1
ATOM 871 C C . VAL A 1 103 ? 4.910 4.002 2.826 1.00 90.75 103 VAL A C 1
ATOM 873 O O . VAL A 1 103 ? 4.037 4.078 3.690 1.00 90.75 103 VAL A O 1
ATOM 876 N N . ALA A 1 104 ? 5.031 2.931 2.037 1.00 90.12 104 ALA A N 1
ATOM 877 C CA . ALA A 1 104 ? 4.146 1.771 2.091 1.00 90.12 104 ALA A CA 1
ATOM 878 C C . ALA A 1 104 ? 4.242 1.010 3.422 1.00 90.12 104 ALA A C 1
ATOM 880 O O . ALA A 1 104 ? 3.240 0.461 3.870 1.00 90.12 104 ALA A O 1
ATOM 881 N N . ALA A 1 105 ? 5.411 1.002 4.070 1.00 90.94 105 ALA A N 1
ATOM 882 C CA . ALA A 1 105 ? 5.596 0.428 5.398 1.00 90.94 105 ALA A CA 1
ATOM 883 C C . ALA A 1 105 ? 5.032 1.338 6.502 1.00 90.94 105 ALA A C 1
ATOM 885 O O . ALA A 1 105 ? 4.409 0.846 7.439 1.00 90.94 105 ALA A O 1
ATOM 886 N N . ILE A 1 106 ? 5.198 2.662 6.390 1.00 93.00 106 ILE A N 1
ATOM 887 C CA . ILE A 1 106 ? 4.718 3.628 7.395 1.00 93.00 106 ILE A CA 1
ATOM 888 C C . ILE A 1 106 ? 3.199 3.545 7.591 1.00 93.00 106 ILE A C 1
ATOM 890 O O . ILE A 1 106 ? 2.727 3.641 8.723 1.00 93.00 106 ILE A O 1
ATOM 894 N N . GLU A 1 107 ? 2.428 3.354 6.521 1.00 91.44 107 GLU A N 1
ATOM 895 C CA . GLU A 1 107 ? 0.963 3.325 6.588 1.00 91.44 107 GLU A CA 1
ATOM 896 C C . GLU A 1 107 ? 0.394 2.254 7.545 1.00 91.44 107 GLU A C 1
ATOM 898 O O . GLU A 1 107 ? -0.327 2.630 8.475 1.00 91.44 107 GLU A O 1
ATOM 903 N N . PRO A 1 108 ? 0.710 0.949 7.411 1.00 91.00 108 PRO A N 1
ATOM 904 C CA . PRO A 1 108 ? 0.226 -0.063 8.346 1.00 91.00 108 PRO A CA 1
ATOM 905 C C . PRO A 1 108 ? 0.740 0.157 9.768 1.00 91.00 108 PRO A C 1
ATOM 907 O O . PRO A 1 108 ? -0.031 -0.024 10.710 1.00 91.00 108 PRO A O 1
ATOM 910 N N . PHE A 1 109 ? 1.990 0.603 9.955 1.00 91.62 109 PHE A N 1
ATOM 911 C CA . PHE A 1 109 ? 2.490 0.951 11.292 1.00 91.62 109 PHE A CA 1
ATOM 912 C C . PHE A 1 109 ? 1.660 2.071 11.927 1.00 91.62 109 PHE A C 1
ATOM 914 O O . PHE A 1 109 ? 1.277 1.973 13.093 1.00 91.62 109 PHE A O 1
ATOM 921 N N . PHE A 1 110 ? 1.318 3.103 11.155 1.00 92.12 110 PHE A N 1
ATOM 922 C CA . PHE A 1 110 ? 0.481 4.206 11.613 1.00 92.12 110 PHE A CA 1
ATOM 923 C C . PHE A 1 110 ? -0.937 3.747 11.982 1.00 92.12 110 PHE A C 1
ATOM 925 O O . PHE A 1 110 ? -1.472 4.176 13.011 1.00 92.12 110 PHE A O 1
ATOM 932 N N . VAL A 1 111 ? -1.539 2.861 11.180 1.00 88.56 111 VAL A N 1
ATOM 933 C CA . VAL A 1 111 ? -2.875 2.307 11.450 1.00 88.56 111 VAL A CA 1
ATOM 934 C C . VAL A 1 111 ? -2.875 1.415 12.691 1.00 88.56 111 VAL A C 1
ATOM 936 O O . VAL A 1 111 ? -3.790 1.526 13.503 1.00 88.56 111 VAL A O 1
ATOM 939 N N . ILE A 1 112 ? -1.849 0.582 12.883 1.00 88.06 112 ILE A N 1
ATOM 940 C CA . ILE A 1 112 ? -1.711 -0.272 14.074 1.00 88.06 112 ILE A CA 1
ATOM 941 C C . ILE A 1 112 ? -1.484 0.582 15.328 1.00 88.06 112 ILE A C 1
ATOM 943 O O . ILE A 1 112 ? -2.138 0.367 16.346 1.00 88.06 112 ILE A O 1
ATOM 947 N N . TYR A 1 113 ? -0.619 1.596 15.257 1.00 88.38 113 TYR A N 1
ATOM 948 C CA . TYR A 1 113 ? -0.370 2.501 16.381 1.00 88.38 113 TYR A CA 1
ATOM 949 C C . TYR A 1 113 ? -1.638 3.265 16.797 1.00 88.38 113 TYR A C 1
ATOM 951 O O . TYR A 1 113 ? -1.947 3.391 17.980 1.00 88.38 113 TYR A O 1
ATOM 959 N N . ASN A 1 114 ? -2.431 3.715 15.820 1.00 86.44 114 ASN A N 1
ATOM 960 C CA . ASN A 1 114 ? -3.694 4.419 16.051 1.00 86.44 114 ASN A CA 1
ATOM 961 C C . ASN A 1 114 ? -4.917 3.494 16.006 1.00 86.44 114 ASN A C 1
ATOM 963 O O . ASN A 1 114 ? -6.041 3.970 15.823 1.00 86.44 114 ASN A O 1
ATOM 967 N N . PHE A 1 115 ? -4.738 2.182 16.190 1.00 80.88 115 PHE A N 1
ATOM 968 C CA . PHE A 1 115 ? -5.813 1.209 15.993 1.00 80.88 115 PHE A CA 1
ATOM 969 C C . PHE A 1 115 ? -7.024 1.505 16.874 1.00 80.88 115 PHE A C 1
ATOM 971 O O . PHE A 1 115 ? -8.162 1.406 16.424 1.00 80.88 115 PHE A O 1
ATOM 978 N N . LYS A 1 116 ? -6.789 1.959 18.112 1.00 73.81 116 LYS A N 1
ATOM 979 C CA . LYS A 1 116 ? -7.856 2.391 19.019 1.00 73.81 116 LYS A CA 1
ATOM 980 C C . LYS A 1 116 ? -8.690 3.513 18.395 1.00 73.81 116 LYS A C 1
ATOM 982 O O . LYS A 1 116 ? -9.908 3.421 18.404 1.00 73.81 116 LYS A O 1
ATOM 987 N N . SER A 1 117 ? -8.073 4.520 17.788 1.00 76.06 117 SER A N 1
ATOM 988 C CA . SER A 1 117 ? -8.785 5.635 17.147 1.00 76.06 117 SER A CA 1
ATOM 989 C C . SER A 1 117 ? -9.619 5.189 15.942 1.00 76.06 117 SER A C 1
ATOM 991 O O . SER A 1 117 ? -10.724 5.691 15.744 1.00 76.06 117 SER A O 1
ATOM 993 N N . PHE A 1 118 ? -9.132 4.215 15.170 1.00 72.69 118 PHE A N 1
ATOM 994 C CA . PHE A 1 118 ? -9.843 3.683 14.003 1.00 72.69 118 PHE A CA 1
ATOM 995 C C . PHE A 1 118 ? -10.937 2.666 14.361 1.00 72.69 118 PHE A C 1
ATOM 997 O O . PHE A 1 118 ? -11.995 2.646 13.735 1.00 72.69 118 PHE A O 1
ATOM 1004 N N . ALA A 1 119 ? -10.716 1.843 15.387 1.00 69.88 119 ALA A N 1
ATOM 1005 C CA . ALA A 1 119 ? -11.587 0.727 15.736 1.00 69.88 119 ALA A CA 1
ATOM 1006 C C . ALA A 1 119 ? -12.525 1.010 16.921 1.00 69.88 119 ALA A C 1
ATOM 1008 O O . ALA A 1 119 ? -13.495 0.279 17.087 1.00 69.88 119 ALA A O 1
ATOM 1009 N N . TYR A 1 120 ? -12.304 2.049 17.739 1.00 67.75 120 TYR A N 1
ATOM 1010 C CA . TYR A 1 120 ? -13.084 2.286 18.967 1.00 67.75 120 TYR A CA 1
ATOM 1011 C C . TYR A 1 120 ? -14.591 2.378 18.711 1.00 67.75 120 TYR A C 1
ATOM 1013 O O . TYR A 1 120 ? -15.373 1.716 19.388 1.00 67.75 120 TYR A O 1
ATOM 1021 N N . ARG A 1 121 ? -15.011 3.129 17.686 1.00 65.94 121 ARG A N 1
ATOM 1022 C CA . ARG A 1 121 ? -16.433 3.253 17.323 1.00 65.94 121 ARG A CA 1
ATOM 1023 C C . ARG A 1 121 ? -17.007 1.952 16.752 1.00 65.94 121 ARG A C 1
ATOM 1025 O O . ARG A 1 121 ? -18.162 1.624 17.017 1.00 65.94 121 ARG A O 1
ATOM 1032 N N . ALA A 1 122 ? -16.198 1.179 16.029 1.00 66.88 122 ALA A N 1
ATOM 1033 C CA . ALA A 1 122 ? -16.591 -0.132 15.512 1.00 66.88 122 ALA A CA 1
ATOM 1034 C C . ALA A 1 122 ? -16.742 -1.179 16.631 1.00 66.88 122 ALA A C 1
ATOM 1036 O O . ALA A 1 122 ? -17.686 -1.967 16.650 1.00 66.88 122 ALA A O 1
ATOM 1037 N N . ILE A 1 123 ? -15.842 -1.150 17.613 1.00 64.56 123 ILE A N 1
ATOM 1038 C CA . ILE A 1 123 ? -15.900 -1.993 18.809 1.00 64.56 123 ILE A CA 1
ATOM 1039 C C . ILE A 1 123 ? -17.100 -1.589 19.668 1.00 64.56 123 ILE A C 1
ATOM 1041 O O . ILE A 1 123 ? -17.857 -2.457 20.086 1.00 64.56 123 ILE A O 1
ATOM 1045 N N . TYR A 1 124 ? -17.333 -0.291 19.872 1.00 63.97 124 TYR A N 1
ATOM 1046 C CA . TYR A 1 124 ? -18.484 0.211 20.622 1.00 63.97 124 TYR A CA 1
ATOM 1047 C C . TYR A 1 124 ? -19.816 -0.186 19.972 1.00 63.97 124 TYR A C 1
ATOM 1049 O O . TYR A 1 124 ? -20.697 -0.709 20.646 1.00 63.97 124 TYR A O 1
ATOM 1057 N N . THR A 1 125 ? -19.967 -0.022 18.655 1.00 66.94 125 THR A N 1
ATOM 1058 C CA . THR A 1 125 ? -21.198 -0.414 17.941 1.00 66.94 125 THR A CA 1
ATOM 1059 C C . THR A 1 125 ? -21.425 -1.926 17.947 1.00 66.94 125 THR A C 1
ATOM 1061 O O . THR A 1 125 ? -22.560 -2.371 18.142 1.00 66.94 125 THR A O 1
ATOM 1064 N N . ARG A 1 126 ? -20.367 -2.737 17.808 1.00 63.38 126 ARG A N 1
ATOM 1065 C CA . ARG A 1 126 ? -20.452 -4.197 17.967 1.00 63.38 126 ARG A CA 1
ATOM 1066 C C . ARG A 1 126 ? -20.823 -4.585 19.398 1.00 63.38 126 ARG A C 1
ATOM 1068 O O . ARG A 1 126 ? -21.722 -5.400 19.582 1.00 63.38 126 ARG A O 1
ATOM 1075 N N . ASN A 1 127 ? -20.193 -3.975 20.399 1.00 61.44 127 ASN A N 1
ATOM 1076 C CA . ASN A 1 127 ? -20.471 -4.228 21.812 1.00 61.44 127 ASN A CA 1
ATOM 1077 C C . ASN A 1 127 ? -21.868 -3.755 22.218 1.00 61.44 127 ASN A C 1
ATOM 1079 O O . ASN A 1 127 ? -22.499 -4.419 23.026 1.00 61.44 127 ASN A O 1
ATOM 1083 N N . LYS A 1 128 ? -22.403 -2.690 21.613 1.00 61.56 128 LYS A N 1
ATOM 1084 C CA . LYS A 1 128 ? -23.795 -2.256 21.794 1.00 61.56 128 LYS A CA 1
ATOM 1085 C C . LYS A 1 128 ? -24.785 -3.273 21.216 1.00 61.56 128 LYS A C 1
ATOM 1087 O O . LYS A 1 128 ? -25.752 -3.622 21.886 1.00 61.56 128 LYS A O 1
ATOM 1092 N N . LYS A 1 129 ? -24.514 -3.816 20.020 1.00 59.97 129 LYS A N 1
ATOM 1093 C CA . LYS A 1 129 ? -25.313 -4.900 19.405 1.00 59.97 129 LYS A CA 1
ATOM 1094 C C . LYS A 1 129 ? -25.219 -6.231 20.166 1.00 59.97 129 LYS A C 1
ATOM 1096 O O . LYS A 1 129 ? -26.191 -6.973 20.232 1.00 59.97 129 LYS A O 1
ATOM 1101 N N . LEU A 1 130 ? -24.057 -6.552 20.735 1.00 56.81 130 LEU A N 1
ATOM 1102 C CA . LEU A 1 130 ? -23.885 -7.724 21.605 1.00 56.81 130 LEU A CA 1
ATOM 1103 C C . LEU A 1 130 ? -24.521 -7.482 22.980 1.00 56.81 130 LEU A C 1
ATOM 1105 O O . LEU A 1 130 ? -25.123 -8.379 23.559 1.00 56.81 130 LEU A O 1
ATOM 1109 N N . GLY A 1 131 ? -24.443 -6.249 23.474 1.00 51.84 131 GLY A N 1
ATOM 1110 C CA . GLY A 1 131 ? -24.992 -5.822 24.748 1.00 51.84 131 GLY A CA 1
ATOM 1111 C C . GLY A 1 131 ? -26.517 -5.742 24.774 1.00 51.84 131 GLY A C 1
ATOM 1112 O O . GLY A 1 131 ? -27.097 -5.829 25.854 1.00 51.84 131 GLY A O 1
ATOM 1113 N N . SER A 1 132 ? -27.185 -5.660 23.623 1.00 53.88 132 SER A N 1
ATOM 1114 C CA . SER A 1 132 ? -28.640 -5.831 23.538 1.00 53.88 132 SER A CA 1
ATOM 1115 C C . SER A 1 132 ? -29.089 -7.294 23.652 1.00 53.88 132 SER A C 1
ATOM 1117 O O . SER A 1 132 ? -30.283 -7.543 23.776 1.00 53.88 132 SER A O 1
ATOM 1119 N N . ASN A 1 133 ? -28.170 -8.268 23.630 1.00 59.16 133 ASN A N 1
ATOM 1120 C CA . ASN A 1 133 ? -28.504 -9.689 23.695 1.00 59.16 133 ASN A CA 1
ATOM 1121 C C . ASN A 1 133 ? -28.118 -10.293 25.062 1.00 59.16 133 ASN A C 1
ATOM 1123 O O . ASN A 1 133 ? -26.963 -10.642 25.314 1.00 59.16 133 ASN A O 1
ATOM 1127 N N . ILE A 1 134 ? -29.101 -10.397 25.964 1.00 57.25 134 ILE A N 1
ATOM 1128 C CA . ILE A 1 134 ? -28.935 -10.804 27.376 1.00 57.25 134 ILE A CA 1
ATOM 1129 C C . ILE A 1 134 ? -28.320 -12.209 27.515 1.00 57.25 134 ILE A C 1
ATOM 1131 O O . ILE A 1 134 ? -27.452 -12.423 28.360 1.00 57.25 134 ILE A O 1
ATOM 1135 N N . LEU A 1 135 ? -28.700 -13.150 26.644 1.00 55.78 135 LEU A N 1
ATOM 1136 C CA . LEU A 1 135 ? -28.150 -14.515 26.616 1.00 55.78 135 LEU A CA 1
ATOM 1137 C C . LEU A 1 135 ? -26.644 -14.530 26.325 1.00 55.78 135 LEU A C 1
ATOM 1139 O O . LEU A 1 135 ? -25.887 -15.307 26.903 1.00 55.78 135 LEU A O 1
ATOM 1143 N N . LEU A 1 136 ? -26.204 -13.627 25.453 1.00 53.50 136 LEU A N 1
ATOM 1144 C CA . LEU A 1 136 ? -24.828 -13.549 24.976 1.00 53.50 136 LEU A CA 1
ATOM 1145 C C . LEU A 1 136 ? -23.932 -12.792 25.976 1.00 53.50 136 LEU A C 1
ATOM 1147 O O . LEU A 1 136 ? -22.775 -13.161 26.169 1.00 53.50 136 LEU A O 1
ATOM 1151 N N . LYS A 1 137 ? -24.497 -11.810 26.696 1.00 55.47 137 LYS A N 1
ATOM 1152 C CA . LYS A 1 137 ? -23.883 -11.165 27.874 1.00 55.47 137 LYS A CA 1
ATOM 1153 C C . LYS A 1 137 ? -23.568 -12.168 28.989 1.00 55.47 137 LYS A C 1
ATOM 1155 O O . LYS A 1 137 ? -22.465 -12.137 29.530 1.00 55.47 137 LYS A O 1
ATOM 1160 N N . ASN A 1 138 ? -24.507 -13.068 29.286 1.00 55.25 138 ASN A N 1
ATOM 1161 C CA . ASN A 1 138 ? -24.325 -14.101 30.309 1.00 55.25 138 ASN A CA 1
ATOM 1162 C C . ASN A 1 138 ? -23.341 -15.197 29.863 1.00 55.25 138 ASN A C 1
ATOM 1164 O O . ASN A 1 138 ? -22.566 -15.680 30.681 1.00 55.25 138 ASN A O 1
ATOM 1168 N N . GLY A 1 139 ? -23.320 -15.551 28.572 1.00 56.12 139 GLY A N 1
ATOM 1169 C CA . GLY A 1 139 ? -22.396 -16.556 28.032 1.00 56.12 139 GLY A CA 1
ATOM 1170 C C . GLY A 1 139 ? -20.935 -16.100 27.913 1.00 56.12 139 GLY A C 1
ATOM 1171 O O . GLY A 1 139 ? -20.034 -16.927 28.008 1.00 56.12 139 GLY A O 1
ATOM 1172 N N . LEU A 1 140 ? -20.679 -14.800 27.719 1.00 51.88 140 LEU A N 1
ATOM 1173 C CA . LEU A 1 140 ? -19.323 -14.259 27.521 1.00 51.88 140 LEU A CA 1
ATOM 1174 C C . LEU A 1 140 ? -18.675 -13.672 28.782 1.00 51.88 140 LEU A C 1
ATOM 1176 O O . LEU A 1 140 ? -17.547 -13.191 28.703 1.00 51.88 140 LEU A O 1
ATOM 1180 N N . ASN A 1 141 ? -19.365 -13.693 29.927 1.00 51.69 141 ASN A N 1
ATOM 1181 C CA . ASN A 1 141 ? -18.855 -13.200 31.212 1.00 51.69 141 ASN A CA 1
ATOM 1182 C C . ASN A 1 141 ? -18.213 -11.798 31.106 1.00 51.69 141 ASN A C 1
ATOM 1184 O O . ASN A 1 141 ? -17.156 -11.514 31.674 1.00 51.69 141 ASN A O 1
ATOM 1188 N N . VAL A 1 142 ? -18.833 -10.928 30.300 1.00 50.78 142 VAL A N 1
ATOM 1189 C CA . VAL A 1 142 ? -18.302 -9.596 29.995 1.00 50.78 142 VAL A CA 1
ATOM 1190 C C . VAL A 1 142 ? -18.234 -8.799 31.296 1.00 50.78 142 VAL A C 1
ATOM 1192 O O . VAL A 1 142 ? -19.242 -8.628 31.984 1.00 50.78 142 VAL A O 1
ATOM 1195 N N . SER A 1 143 ? -17.030 -8.349 31.660 1.00 42.38 143 SER A N 1
ATOM 1196 C CA . SER A 1 143 ? -16.764 -7.737 32.960 1.00 42.38 143 SER A CA 1
ATOM 1197 C C . SER A 1 143 ? -17.644 -6.504 33.196 1.00 42.38 143 SER A C 1
ATOM 1199 O O . SER A 1 143 ? -17.845 -5.662 32.316 1.00 42.38 143 SER A O 1
ATOM 1201 N N . LYS A 1 144 ? -18.150 -6.382 34.432 1.00 46.97 144 LYS A N 1
ATOM 1202 C CA . LYS A 1 144 ? -19.055 -5.312 34.896 1.00 46.97 144 LYS A CA 1
ATOM 1203 C C . LYS A 1 144 ? -18.550 -3.882 34.636 1.00 46.97 144 LYS A C 1
ATOM 1205 O O . LYS A 1 144 ? -19.319 -2.938 34.754 1.00 46.97 144 LYS A O 1
ATOM 1210 N N . MET A 1 145 ? -17.283 -3.703 34.271 1.00 42.28 145 MET A N 1
ATOM 1211 C CA . MET A 1 145 ? -16.662 -2.400 34.034 1.00 42.28 145 MET A CA 1
ATOM 1212 C C . MET A 1 145 ? -17.174 -1.697 32.763 1.00 42.28 145 MET A C 1
ATOM 1214 O O . MET A 1 145 ? -17.112 -0.477 32.686 1.00 42.28 145 MET A O 1
ATOM 1218 N N . ILE A 1 146 ? -17.741 -2.430 31.797 1.00 46.28 146 ILE A N 1
ATOM 1219 C CA . ILE A 1 146 ? -18.398 -1.826 30.620 1.00 46.28 146 ILE A CA 1
ATOM 1220 C C . ILE A 1 146 ? -19.798 -1.280 30.977 1.00 46.28 146 ILE A C 1
ATOM 1222 O O . ILE A 1 146 ? -20.290 -0.381 30.306 1.00 46.28 146 ILE A O 1
ATOM 1226 N N . ILE A 1 147 ? -20.413 -1.762 32.066 1.00 44.00 147 ILE A N 1
ATOM 1227 C CA . ILE A 1 147 ? -21.778 -1.394 32.493 1.00 44.00 147 ILE A CA 1
ATOM 1228 C C . ILE A 1 147 ? -21.848 0.057 33.003 1.00 44.00 147 ILE A C 1
ATOM 1230 O O . ILE A 1 147 ? -22.879 0.703 32.872 1.00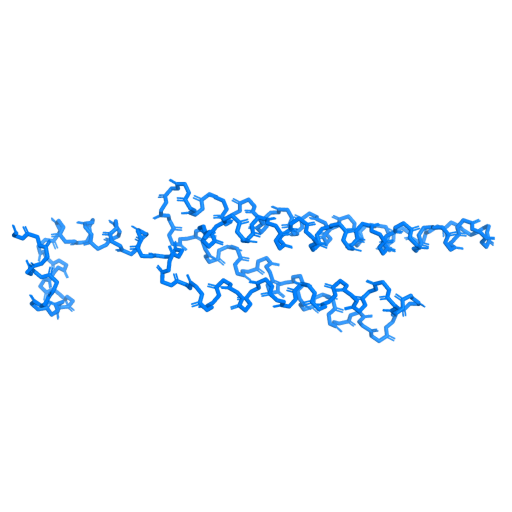 44.00 147 ILE A O 1
ATOM 1234 N N . TRP A 1 148 ? -20.752 0.593 33.545 1.00 36.03 148 TRP A N 1
ATOM 1235 C CA . TRP A 1 148 ? -20.711 1.941 34.131 1.00 36.03 148 TRP A CA 1
ATOM 1236 C C . TRP A 1 148 ? -20.562 3.085 33.118 1.00 36.03 148 TRP A C 1
ATOM 1238 O O . TRP A 1 148 ? -20.645 4.240 33.508 1.00 36.03 148 TRP A O 1
ATOM 1248 N N . LEU A 1 149 ? -20.331 2.786 31.837 1.00 41.84 149 LEU A N 1
ATOM 1249 C CA . LEU A 1 149 ? -20.292 3.794 30.765 1.00 41.84 149 LEU A CA 1
ATOM 1250 C C . LEU A 1 149 ? -21.671 4.049 30.130 1.00 41.84 149 LEU A C 1
ATOM 1252 O O . LEU A 1 149 ? -21.782 4.928 29.280 1.00 41.84 149 LEU A O 1
ATOM 1256 N N . ASP A 1 150 ? -22.687 3.276 30.528 1.00 40.22 150 ASP A N 1
ATOM 1257 C CA . ASP A 1 150 ? -24.067 3.354 30.028 1.00 40.22 150 ASP A CA 1
ATOM 1258 C C . ASP A 1 150 ? -25.053 3.973 31.058 1.00 40.22 150 ASP A C 1
ATOM 1260 O O . ASP A 1 150 ? -26.262 3.955 30.815 1.00 40.22 150 ASP A O 1
ATOM 1264 N N . ILE A 1 151 ? -24.567 4.517 32.187 1.00 37.88 151 ILE A N 1
ATOM 1265 C CA . ILE A 1 151 ? -25.334 5.369 33.127 1.00 37.88 151 ILE A CA 1
ATOM 1266 C C . ILE A 1 151 ? -24.794 6.793 33.019 1.00 37.88 151 ILE A C 1
ATOM 1268 O O . ILE A 1 151 ? -25.621 7.722 32.890 1.00 37.88 151 ILE A O 1
#

pLDDT: mean 80.31, std 15.38, range [36.03, 94.88]

Foldseek 3Di:
DQLVVVLVVLLVQLLVLLVVLVVVVCVVCVVVVHDDDPVVVVVSVVLSVLSVQLVVLLVCCQVVVAPVSVVSSVVSLVVSLVVLVVCQVPDPDNPSSVSSNVSSVVNVVSCVVCVCSSNVSSVVVVVVVQVVPPVSCVVVVPDCPVVVVVD

Secondary structure (DSSP, 8-state):
--HHHHHHHHHHHHHHHHHHHHHHHHHHHHHTT-PPPHHHHHHHHHHHHHHHHHHHHHHHHHHHT-HHHHHHHHHHHHHHHHHHHHHGGG-S-HHHHHHHHHHHHHHHHHHHHTHHHHHHHHHHHHHHHHHT-HHHHHHTT--GGGGGG--

Sequence (151 aa):
MDPFSIFNIISFAKIFCYTMHIKATISYYNNNGIFTPIMVDYDMYLNIFFMFTGYIFMLNSYLTYSYYHILLYLVFVVNTLVNILAKFSFVNFTKYFTIFICVAAIEPFFVIYNFKSFAYRAIYTRNKKLGSNILLKNGLNVSKMIIWLDI

Radius of gyration: 20.6 Å; chains: 1; bounding box: 45×33×63 Å